Protein AF-A0A840WZZ6-F1 (afdb_monomer_lite)

Structure (mmCIF, N/CA/C/O backbone):
data_AF-A0A840WZZ6-F1
#
_entry.id   AF-A0A840WZZ6-F1
#
loop_
_atom_site.group_PDB
_atom_site.id
_atom_site.type_symbol
_atom_site.label_atom_id
_atom_site.label_alt_id
_atom_site.label_comp_id
_atom_site.label_asym_id
_atom_site.label_entity_id
_atom_site.label_seq_id
_atom_site.pdbx_PDB_ins_code
_atom_site.Cartn_x
_atom_site.Cartn_y
_atom_site.Cartn_z
_atom_site.occupancy
_atom_site.B_iso_or_equiv
_atom_site.auth_seq_id
_atom_site.auth_comp_id
_atom_site.auth_asym_id
_atom_site.auth_atom_id
_atom_site.pdbx_PDB_model_num
ATOM 1 N N . MET A 1 1 ? -22.342 4.641 17.882 1.00 60.53 1 MET A N 1
ATOM 2 C CA . MET A 1 1 ? -21.118 5.441 18.115 1.00 60.53 1 MET A CA 1
ATOM 3 C C . MET A 1 1 ? -20.345 5.524 16.811 1.00 60.53 1 MET A C 1
ATOM 5 O O . MET A 1 1 ? -20.155 4.490 16.187 1.00 60.53 1 MET A O 1
ATOM 9 N N . GLN A 1 2 ? -19.952 6.720 16.372 1.00 75.56 2 GLN A N 1
ATOM 10 C CA . GLN A 1 2 ? -19.133 6.899 15.170 1.00 75.56 2 GLN A CA 1
ATOM 11 C C . GLN A 1 2 ? -17.660 6.870 15.595 1.00 75.56 2 GLN A C 1
ATOM 13 O O . GLN A 1 2 ? -17.211 7.751 16.327 1.00 75.56 2 GLN A O 1
ATOM 18 N N . GLN A 1 3 ? -16.930 5.826 15.207 1.00 79.06 3 GLN A N 1
ATOM 19 C CA . GLN A 1 3 ? -15.506 5.703 15.514 1.00 79.06 3 GLN A CA 1
ATOM 20 C C . GLN A 1 3 ? -14.710 6.620 14.581 1.00 79.06 3 GLN A C 1
ATOM 22 O O . GLN A 1 3 ? -14.857 6.545 13.360 1.00 79.06 3 GLN A O 1
ATOM 27 N N . LYS A 1 4 ? -13.891 7.507 15.155 1.00 89.38 4 LYS A N 1
ATOM 28 C CA . LYS A 1 4 ? -12.981 8.372 14.396 1.00 89.38 4 LYS A CA 1
ATOM 29 C C . LYS A 1 4 ? -11.663 7.639 14.157 1.00 89.38 4 LYS A C 1
ATOM 31 O O . LYS A 1 4 ? -11.189 6.905 15.022 1.00 89.38 4 LYS A O 1
ATOM 36 N N . TRP A 1 5 ? -11.081 7.855 12.985 1.00 92.62 5 TRP A N 1
ATOM 37 C CA . TRP A 1 5 ? -9.845 7.213 12.549 1.00 92.62 5 TRP A CA 1
ATOM 38 C C . TRP A 1 5 ? -8.819 8.271 12.171 1.00 92.62 5 TRP A C 1
ATOM 40 O O . TRP A 1 5 ? -9.166 9.286 11.566 1.00 92.62 5 TRP A O 1
ATOM 50 N N . GLU A 1 6 ? -7.565 8.008 12.509 1.00 93.75 6 GLU A N 1
ATOM 51 C CA . GLU A 1 6 ? -6.417 8.727 11.975 1.00 93.75 6 GLU A CA 1
ATOM 52 C C . GLU A 1 6 ? -5.815 7.915 10.827 1.00 93.75 6 GLU A C 1
ATOM 54 O O . GLU A 1 6 ? -5.742 6.686 10.912 1.00 93.75 6 GLU A O 1
ATOM 59 N N . TYR A 1 7 ? -5.384 8.602 9.769 1.00 92.50 7 TYR A N 1
ATOM 60 C CA . TYR A 1 7 ? -4.764 7.992 8.597 1.00 92.50 7 TYR A CA 1
ATOM 61 C C . TYR A 1 7 ? -3.348 8.517 8.406 1.00 92.50 7 TYR A C 1
ATOM 63 O O . TYR A 1 7 ? -3.088 9.708 8.562 1.00 92.50 7 TYR A O 1
ATOM 71 N N . LEU A 1 8 ? -2.452 7.619 8.015 1.00 91.00 8 LEU A N 1
ATOM 72 C CA . LEU A 1 8 ? -1.054 7.910 7.734 1.00 91.00 8 LEU A CA 1
ATOM 73 C C . LEU A 1 8 ? -0.702 7.355 6.357 1.00 91.00 8 LEU A C 1
ATOM 75 O O . LEU A 1 8 ? -1.031 6.214 6.038 1.00 91.00 8 LEU A O 1
ATOM 79 N N . ILE A 1 9 ? -0.032 8.172 5.548 1.00 90.25 9 ILE A N 1
ATOM 80 C CA . ILE A 1 9 ? 0.450 7.792 4.221 1.00 90.25 9 ILE A CA 1
ATOM 81 C C . ILE A 1 9 ? 1.970 7.876 4.245 1.00 90.25 9 ILE A C 1
ATOM 83 O O . ILE A 1 9 ? 2.521 8.946 4.497 1.00 90.25 9 ILE A O 1
ATOM 87 N N . GLU A 1 10 ? 2.637 6.767 3.950 1.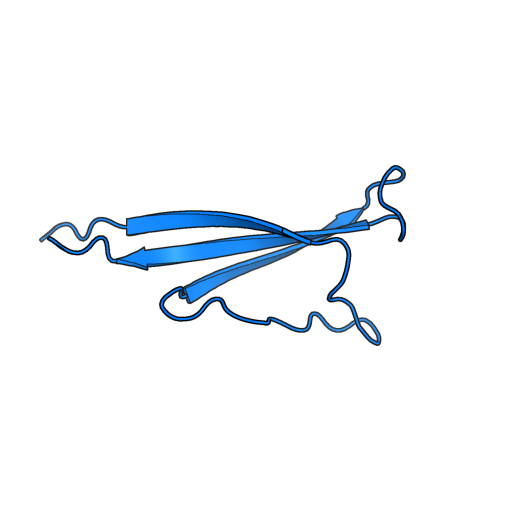00 87.31 10 GLU A N 1
ATOM 88 C CA . GLU A 1 10 ? 4.096 6.697 3.882 1.00 87.31 10 GLU A CA 1
ATOM 89 C C . GLU A 1 10 ? 4.554 6.349 2.461 1.00 87.31 10 GLU A C 1
ATOM 91 O O . GLU A 1 10 ? 3.915 5.565 1.752 1.00 87.31 10 GLU A O 1
ATOM 96 N N . LYS A 1 11 ? 5.667 6.964 2.045 1.00 86.25 11 LYS A N 1
ATOM 97 C CA . LYS A 1 11 ? 6.396 6.655 0.810 1.00 86.25 11 LYS A CA 1
ATOM 98 C C . LYS A 1 11 ? 7.769 6.121 1.203 1.00 86.25 11 LYS A C 1
ATOM 100 O O . LYS A 1 11 ? 8.507 6.824 1.889 1.00 86.25 11 LYS A O 1
ATOM 105 N N . ARG A 1 12 ? 8.111 4.916 0.748 1.00 82.38 12 ARG A N 1
ATOM 106 C CA . ARG A 1 12 ? 9.433 4.305 0.958 1.00 82.38 12 ARG A CA 1
ATOM 107 C C . ARG A 1 12 ? 10.048 3.863 -0.366 1.00 82.38 12 ARG A C 1
ATOM 109 O O . ARG A 1 12 ? 9.331 3.430 -1.266 1.00 82.38 12 ARG A O 1
ATOM 116 N N . GLU A 1 13 ? 11.360 4.024 -0.504 1.00 76.25 13 GLU A N 1
ATOM 117 C CA . GLU A 1 13 ? 12.098 3.641 -1.720 1.00 76.25 13 GLU A CA 1
ATOM 118 C C . GLU A 1 13 ? 12.444 2.144 -1.755 1.00 76.25 13 GLU A C 1
ATOM 120 O O . GLU A 1 13 ? 12.781 1.607 -2.813 1.00 76.25 13 GLU A O 1
ATOM 125 N N . ASP A 1 14 ? 12.344 1.468 -0.609 1.00 68.00 14 ASP A N 1
ATOM 126 C CA . ASP A 1 14 ? 12.724 0.080 -0.389 1.00 68.00 14 ASP A CA 1
ATOM 127 C C . ASP A 1 14 ? 11.636 -0.715 0.359 1.00 68.00 14 ASP A C 1
ATOM 129 O O . ASP A 1 14 ? 10.861 -0.205 1.168 1.00 68.00 14 ASP A O 1
ATOM 133 N N . GLY A 1 15 ? 11.523 -2.002 0.024 1.00 63.12 15 GLY A N 1
ATOM 134 C CA . GLY A 1 15 ? 10.526 -2.910 0.603 1.00 63.12 15 GLY A CA 1
ATOM 135 C C . GLY A 1 15 ? 9.916 -3.903 -0.383 1.00 63.12 15 GLY A C 1
ATOM 136 O O . GLY A 1 15 ? 9.113 -4.731 0.037 1.00 63.12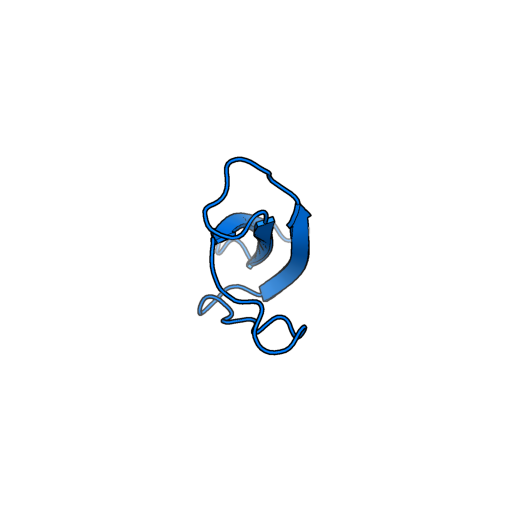 15 GLY A O 1
ATOM 137 N N . VAL A 1 16 ? 10.283 -3.840 -1.668 1.00 65.00 16 VAL A N 1
ATOM 138 C CA . VAL A 1 16 ? 10.072 -4.938 -2.617 1.00 65.00 16 VAL A CA 1
ATOM 139 C C . VAL A 1 16 ? 11.351 -5.762 -2.619 1.00 65.00 16 VAL A C 1
ATOM 141 O O . VAL A 1 16 ? 12.388 -5.293 -3.082 1.00 65.00 16 VAL A O 1
ATOM 144 N N . GLN A 1 17 ? 11.288 -6.974 -2.079 1.00 64.56 17 GLN A N 1
ATOM 145 C CA . GLN A 1 17 ? 12.380 -7.941 -2.157 1.00 64.56 17 GLN A CA 1
ATOM 146 C C . GLN A 1 17 ? 11.848 -9.187 -2.860 1.00 64.56 17 GLN A C 1
ATOM 148 O O . GLN A 1 17 ? 10.791 -9.691 -2.485 1.00 64.56 17 GLN A O 1
ATOM 153 N N . ASP A 1 18 ? 12.537 -9.641 -3.908 1.00 66.00 18 ASP A N 1
ATOM 154 C CA . ASP A 1 18 ? 12.140 -10.808 -4.713 1.00 66.00 18 ASP A CA 1
ATOM 155 C C . ASP A 1 18 ? 10.690 -10.723 -5.237 1.00 66.00 18 ASP A C 1
ATOM 157 O O . ASP A 1 18 ? 9.927 -11.685 -5.205 1.00 66.00 18 ASP A O 1
ATOM 161 N N . GLY A 1 19 ? 10.270 -9.523 -5.661 1.00 63.59 19 GLY A N 1
ATOM 162 C CA . GLY A 1 19 ? 8.909 -9.259 -6.151 1.00 63.59 19 GLY A CA 1
ATOM 163 C C . GLY A 1 19 ? 7.824 -9.246 -5.068 1.00 63.59 19 GLY A C 1
ATOM 164 O O . GLY A 1 19 ? 6.657 -9.016 -5.379 1.00 63.59 19 GLY A O 1
ATOM 165 N N . THR A 1 20 ? 8.193 -9.446 -3.801 1.00 63.41 20 THR A N 1
ATOM 166 C CA . THR A 1 20 ? 7.265 -9.479 -2.668 1.00 63.41 20 THR A CA 1
ATOM 167 C C . THR A 1 20 ? 7.374 -8.201 -1.846 1.00 63.41 20 THR A C 1
ATOM 169 O O . THR A 1 20 ? 8.466 -7.767 -1.472 1.00 63.41 20 THR A O 1
ATOM 172 N N . LEU A 1 21 ? 6.223 -7.605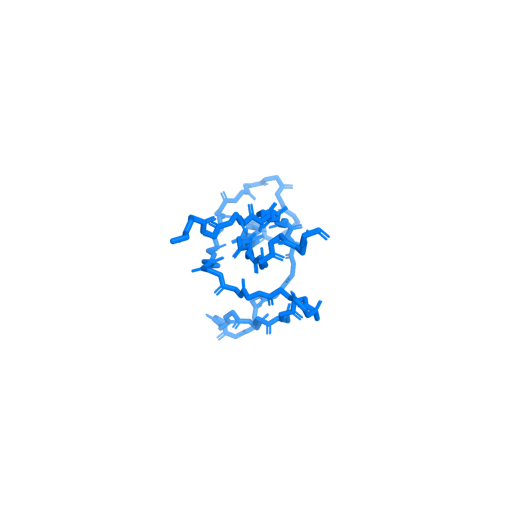 -1.531 1.00 69.25 21 LEU A N 1
ATOM 173 C CA . LEU A 1 21 ? 6.128 -6.498 -0.587 1.00 69.25 21 LEU A CA 1
ATOM 174 C C . LEU A 1 21 ? 6.381 -7.012 0.831 1.00 69.25 21 LEU A C 1
ATOM 176 O O . LEU A 1 21 ? 5.608 -7.801 1.371 1.00 69.25 21 LEU A O 1
ATOM 180 N N . ARG A 1 22 ? 7.466 -6.553 1.452 1.00 65.69 22 ARG A N 1
ATOM 181 C CA . ARG A 1 22 ? 7.699 -6.753 2.881 1.00 65.69 22 ARG A CA 1
ATOM 182 C C . ARG A 1 22 ? 7.031 -5.625 3.645 1.00 65.69 22 ARG A C 1
ATOM 184 O O . ARG A 1 22 ? 7.581 -4.533 3.771 1.00 65.69 22 ARG A O 1
ATOM 191 N N . THR A 1 23 ? 5.840 -5.895 4.161 1.00 63.22 23 THR A N 1
ATOM 192 C CA . THR A 1 23 ? 5.142 -4.958 5.035 1.00 63.22 23 THR A CA 1
ATOM 193 C C . THR A 1 23 ? 5.824 -4.926 6.402 1.00 63.22 23 THR A C 1
ATOM 195 O O . THR A 1 23 ? 5.648 -5.829 7.217 1.00 63.22 23 THR A O 1
ATOM 198 N N . MET A 1 24 ? 6.579 -3.866 6.690 1.00 64.19 24 MET A N 1
ATOM 199 C CA . MET A 1 24 ? 6.898 -3.511 8.073 1.00 64.19 24 MET A CA 1
ATOM 200 C C . MET A 1 24 ? 5.778 -2.606 8.574 1.00 64.19 24 MET A C 1
ATOM 202 O O . MET A 1 24 ? 5.769 -1.404 8.318 1.00 64.19 24 MET A O 1
ATOM 206 N N . GLY A 1 25 ? 4.771 -3.208 9.206 1.00 66.06 25 GLY A N 1
ATOM 207 C CA . GLY A 1 25 ? 3.689 -2.449 9.825 1.00 66.06 25 GLY A CA 1
ATOM 208 C C . GLY A 1 25 ? 4.243 -1.492 10.880 1.00 66.06 25 GLY A C 1
ATOM 209 O O . GLY A 1 25 ? 5.153 -1.843 11.632 1.00 66.06 25 GLY A O 1
ATOM 210 N N . ARG A 1 26 ? 3.694 -0.279 10.954 1.00 74.50 26 ARG A N 1
ATOM 211 C CA . ARG A 1 26 ? 4.045 0.663 12.018 1.00 74.50 26 ARG A CA 1
ATOM 212 C C . ARG A 1 26 ? 3.324 0.249 13.301 1.00 74.50 26 ARG A C 1
ATOM 214 O O . ARG A 1 26 ? 2.116 0.036 13.293 1.00 74.50 26 ARG A O 1
ATOM 221 N N . GLN A 1 27 ? 4.048 0.124 14.412 1.00 82.44 27 GLN A N 1
ATOM 222 C CA . GLN A 1 27 ? 3.453 -0.305 15.681 1.00 82.44 27 GLN A CA 1
ATOM 223 C C . GLN A 1 27 ? 2.272 0.602 16.070 1.00 82.44 27 GLN A C 1
ATOM 225 O O . GLN A 1 27 ? 2.389 1.828 16.065 1.00 82.44 27 GLN A O 1
ATOM 230 N N . GLY A 1 28 ? 1.128 -0.008 16.394 1.00 86.06 28 GLY A N 1
ATOM 231 C CA . GLY A 1 28 ? -0.108 0.712 16.723 1.00 86.06 28 GLY A CA 1
ATOM 232 C C . GLY A 1 28 ? -0.888 1.247 15.515 1.00 86.06 28 GLY A C 1
ATOM 233 O O . GLY A 1 28 ? -1.875 1.952 15.710 1.00 86.06 28 GLY A O 1
ATOM 234 N N . TRP A 1 29 ? -0.469 0.913 14.292 1.00 91.06 29 TRP A N 1
ATOM 235 C CA . TRP A 1 29 ? -1.160 1.237 13.049 1.00 91.06 29 TRP A CA 1
ATOM 236 C C . TRP A 1 29 ? -1.500 -0.036 12.267 1.00 91.06 29 TRP A C 1
ATOM 238 O O . TRP A 1 29 ? -0.683 -0.943 12.126 1.00 91.06 29 TRP A O 1
ATOM 248 N N . GLU A 1 30 ? -2.711 -0.089 11.730 1.00 89.44 30 GLU A N 1
ATOM 249 C CA . GLU A 1 30 ? -3.186 -1.164 10.862 1.00 89.44 30 GLU A CA 1
ATOM 250 C C . GLU A 1 30 ? -2.907 -0.796 9.401 1.00 89.44 30 GLU A C 1
ATOM 252 O O . GLU A 1 30 ? -3.273 0.298 8.958 1.00 89.44 30 GLU A O 1
ATOM 257 N N . LEU A 1 31 ? -2.270 -1.695 8.642 1.00 89.06 31 LEU A N 1
ATOM 258 C CA . LEU A 1 31 ? -2.098 -1.511 7.200 1.00 89.06 31 LEU A CA 1
ATOM 259 C C . LEU A 1 31 ? -3.455 -1.652 6.499 1.00 89.06 31 LEU A C 1
ATOM 261 O O . LEU A 1 31 ? -4.132 -2.664 6.642 1.00 89.06 31 LEU A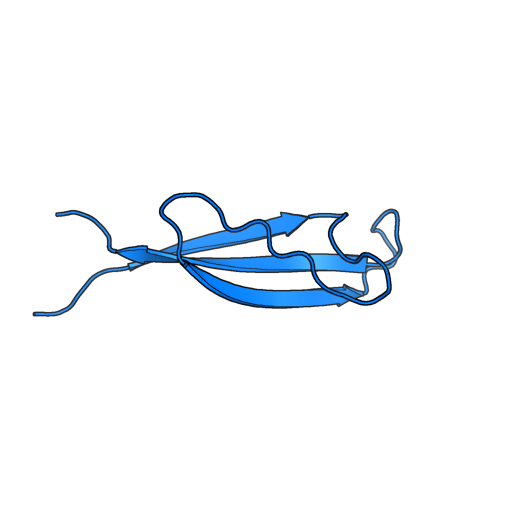 O 1
ATOM 265 N N . VAL A 1 32 ? -3.815 -0.652 5.697 1.00 90.62 32 VAL A N 1
ATOM 266 C CA . VAL A 1 32 ? -5.039 -0.640 4.883 1.00 90.62 32 VAL A CA 1
ATOM 267 C C . VAL A 1 32 ? -4.738 -0.999 3.433 1.00 90.62 32 VAL A C 1
ATOM 269 O O . VAL A 1 32 ? -5.481 -1.749 2.807 1.00 90.62 32 VAL A O 1
ATOM 272 N N . SER A 1 33 ? -3.668 -0.433 2.878 1.00 88.94 33 SER A N 1
ATOM 273 C CA . SER A 1 33 ? -3.282 -0.648 1.486 1.00 88.94 33 SER A CA 1
ATOM 274 C C . SER A 1 33 ? -1.790 -0.417 1.313 1.00 88.94 33 SER A C 1
ATOM 276 O O . SER A 1 33 ? -1.223 0.481 1.931 1.00 88.94 33 SER A O 1
ATOM 278 N N . GLU A 1 34 ? -1.163 -1.208 0.454 1.00 88.06 34 GLU A N 1
ATOM 279 C CA . GLU A 1 34 ? 0.227 -1.045 0.057 1.00 88.06 34 GLU A CA 1
ATOM 280 C C . GLU A 1 34 ? 0.333 -1.291 -1.446 1.00 88.06 34 GLU A C 1
ATOM 282 O O . GLU A 1 34 ? -0.174 -2.295 -1.948 1.00 88.06 34 GLU A O 1
ATOM 287 N N . VAL A 1 35 ? 0.948 -0.359 -2.174 1.00 87.75 35 VAL A N 1
ATOM 288 C CA . VAL A 1 35 ? 1.083 -0.436 -3.633 1.00 87.75 35 VAL A CA 1
ATOM 289 C C . VAL A 1 35 ? 2.478 -0.025 -4.077 1.00 87.75 35 VAL A C 1
ATOM 291 O O . VAL A 1 35 ? 3.093 0.868 -3.493 1.00 87.75 35 VAL A O 1
ATOM 294 N N . VAL A 1 36 ? 2.959 -0.648 -5.151 1.00 88.25 36 VAL A N 1
ATOM 295 C CA . VAL A 1 36 ? 4.171 -0.225 -5.856 1.00 88.25 36 VAL A CA 1
ATOM 296 C C . VAL A 1 36 ? 3.779 0.807 -6.906 1.00 88.25 36 VAL A C 1
ATOM 298 O O . VAL A 1 36 ? 2.903 0.560 -7.732 1.00 88.25 36 VAL A O 1
ATOM 301 N N . VAL A 1 37 ? 4.424 1.966 -6.873 1.00 89.19 37 VAL A N 1
ATOM 302 C CA . VAL A 1 37 ? 4.204 3.062 -7.815 1.00 89.19 37 VAL A CA 1
ATOM 303 C C . VAL A 1 37 ? 5.467 3.243 -8.641 1.00 89.19 37 VAL A C 1
ATOM 305 O O . VAL A 1 37 ? 6.517 3.586 -8.097 1.00 89.19 37 VAL A O 1
ATOM 308 N N . SER A 1 38 ? 5.370 3.019 -9.951 1.00 89.88 38 SER A N 1
ATOM 309 C CA . SER A 1 38 ? 6.453 3.324 -10.886 1.00 89.88 38 SER A CA 1
ATOM 310 C C . SER A 1 38 ? 6.729 4.826 -10.885 1.00 89.88 38 SER A C 1
ATOM 312 O O . SER A 1 38 ? 5.825 5.637 -11.082 1.00 89.88 38 SER A O 1
ATOM 314 N N . ASP A 1 39 ? 7.984 5.194 -10.657 1.00 89.62 39 ASP A N 1
ATOM 315 C CA . ASP A 1 39 ? 8.438 6.577 -10.598 1.00 89.62 39 ASP A CA 1
ATOM 316 C C . ASP A 1 39 ? 9.857 6.637 -11.172 1.00 89.62 39 ASP A C 1
ATOM 318 O O . ASP A 1 39 ? 10.799 6.191 -10.513 1.00 89.62 39 ASP A O 1
ATOM 322 N N . PRO A 1 40 ? 10.042 7.183 -12.386 1.00 89.12 40 PRO A N 1
ATOM 323 C CA . PRO A 1 40 ? 11.351 7.234 -13.032 1.00 89.12 40 PRO A CA 1
ATOM 324 C C . PRO A 1 40 ? 12.350 8.134 -12.292 1.00 89.12 40 PRO A C 1
ATOM 326 O O . PRO A 1 40 ? 13.533 8.116 -12.614 1.00 89.12 40 PRO A O 1
ATOM 329 N N . ARG A 1 41 ? 11.894 8.935 -11.319 1.00 89.62 41 ARG A N 1
ATOM 330 C CA . ARG A 1 41 ? 12.758 9.764 -10.468 1.00 89.62 41 ARG A CA 1
ATOM 331 C C . ARG A 1 41 ? 13.181 9.051 -9.188 1.00 89.62 41 ARG A C 1
ATOM 333 O O . ARG A 1 41 ? 14.098 9.522 -8.522 1.00 89.62 41 ARG A O 1
ATOM 340 N N . ALA A 1 42 ? 12.515 7.958 -8.819 1.00 85.94 42 ALA A N 1
ATOM 341 C CA . ALA A 1 42 ? 12.907 7.164 -7.666 1.00 85.94 42 ALA A CA 1
ATOM 342 C C . ALA A 1 42 ? 14.179 6.372 -7.984 1.00 85.94 42 ALA A C 1
ATOM 344 O O . ALA A 1 42 ? 14.358 5.887 -9.102 1.00 85.94 42 ALA A O 1
ATOM 345 N N . LYS A 1 43 ? 15.040 6.184 -6.980 1.00 83.69 43 LYS A N 1
ATOM 346 C CA . LYS A 1 43 ? 16.335 5.500 -7.127 1.00 83.69 43 LYS A CA 1
ATOM 347 C C . LYS A 1 43 ? 16.228 4.120 -7.795 1.00 83.69 43 LYS A C 1
ATOM 349 O O . LYS A 1 43 ? 17.095 3.751 -8.579 1.00 83.69 43 LYS A O 1
ATOM 354 N N . ASN A 1 44 ? 15.145 3.395 -7.514 1.00 81.62 44 ASN A N 1
ATOM 355 C CA . ASN A 1 44 ? 14.886 2.044 -8.022 1.00 81.62 44 ASN A CA 1
ATOM 356 C C . ASN A 1 44 ? 13.834 2.012 -9.155 1.00 81.62 44 ASN A C 1
ATOM 358 O O . ASN A 1 44 ? 13.274 0.957 -9.454 1.00 81.62 44 ASN A O 1
ATOM 362 N N . GLY A 1 45 ? 13.493 3.165 -9.745 1.00 87.75 45 GLY A N 1
ATOM 363 C CA . GLY A 1 45 ? 12.433 3.300 -10.758 1.00 87.75 45 GLY A CA 1
ATOM 364 C C . GLY A 1 45 ? 11.005 3.144 -10.216 1.00 87.75 45 GLY A C 1
ATOM 365 O O . GLY A 1 45 ? 10.035 3.169 -10.976 1.00 87.75 45 GLY A O 1
ATOM 366 N N . HIS A 1 46 ? 10.860 2.969 -8.903 1.00 87.12 46 HIS A N 1
ATOM 367 C CA . HIS A 1 46 ? 9.589 2.878 -8.201 1.00 87.12 46 HIS A CA 1
ATOM 368 C C . HIS A 1 46 ? 9.743 3.282 -6.732 1.00 87.12 46 HIS A C 1
ATOM 370 O O . HIS A 1 46 ? 10.850 3.346 -6.198 1.00 87.12 46 HIS A O 1
ATOM 376 N N . PHE A 1 47 ? 8.612 3.510 -6.074 1.00 87.56 47 PHE A N 1
ATOM 377 C CA . PHE A 1 47 ? 8.499 3.586 -4.622 1.00 87.56 47 PHE A CA 1
ATOM 378 C C . PHE A 1 47 ? 7.276 2.797 -4.158 1.00 87.56 47 PHE A C 1
ATOM 380 O O . PHE A 1 47 ? 6.372 2.507 -4.940 1.00 87.56 47 PHE A O 1
ATOM 387 N N . ILE A 1 48 ? 7.222 2.474 -2.875 1.00 87.31 48 ILE A N 1
ATOM 388 C CA . ILE A 1 48 ? 6.045 1.874 -2.252 1.00 87.31 48 ILE A CA 1
ATOM 389 C C . ILE A 1 48 ? 5.263 2.974 -1.555 1.00 87.31 48 ILE A C 1
ATOM 391 O O . ILE A 1 48 ? 5.837 3.785 -0.823 1.00 87.31 48 ILE A O 1
ATOM 395 N N . ARG A 1 49 ? 3.951 2.995 -1.779 1.00 89.19 49 ARG A N 1
ATOM 396 C CA . ARG A 1 49 ? 3.013 3.830 -1.036 1.00 89.19 49 ARG A CA 1
ATOM 397 C C . ARG A 1 49 ? 2.184 2.947 -0.117 1.00 89.19 49 ARG A C 1
ATOM 399 O O . ARG A 1 49 ? 1.457 2.081 -0.602 1.00 89.19 49 ARG A O 1
ATOM 406 N N . SER A 1 50 ? 2.250 3.221 1.177 1.00 89.19 50 SER A N 1
ATOM 407 C CA . SER A 1 50 ? 1.499 2.496 2.202 1.00 89.19 50 SER A CA 1
ATOM 408 C C . SER A 1 50 ? 0.507 3.439 2.8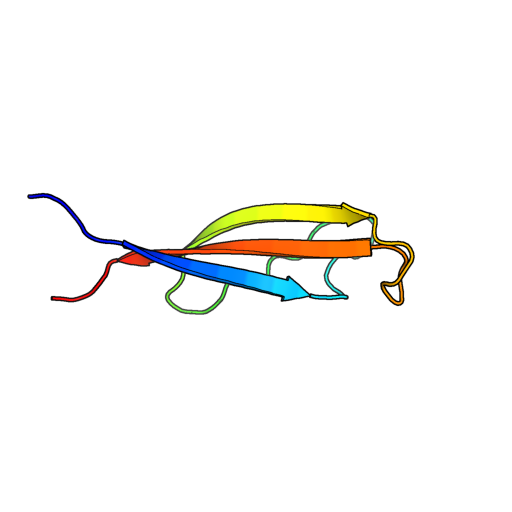73 1.00 89.19 50 SER A C 1
ATOM 410 O O . SER A 1 50 ? 0.826 4.595 3.162 1.00 89.19 50 SER A O 1
ATOM 412 N N . VAL A 1 51 ? -0.710 2.955 3.097 1.00 90.94 51 VAL A N 1
ATOM 413 C CA . VAL A 1 51 ? -1.769 3.651 3.826 1.00 90.94 51 VAL A CA 1
ATOM 414 C C . VAL A 1 51 ? -2.059 2.860 5.082 1.00 90.94 51 VAL A C 1
ATOM 416 O O . VAL A 1 51 ? -2.392 1.676 5.014 1.00 90.94 51 VAL A O 1
ATOM 419 N N . PHE A 1 52 ? -1.977 3.536 6.216 1.00 92.00 52 PHE A N 1
ATOM 420 C CA . PHE A 1 52 ? -2.284 2.975 7.515 1.00 92.00 52 PHE A CA 1
ATOM 421 C C . PHE A 1 52 ? -3.441 3.718 8.169 1.00 92.00 52 PHE A C 1
ATOM 423 O O . PHE A 1 52 ? -3.673 4.897 7.889 1.00 92.00 52 PHE A O 1
ATOM 430 N N . LYS A 1 53 ? -4.132 3.040 9.084 1.00 93.25 53 LYS A N 1
ATOM 431 C CA . LYS A 1 53 ? -5.130 3.652 9.961 1.00 93.25 53 LYS A CA 1
ATOM 432 C C . LYS A 1 53 ? -4.898 3.253 11.414 1.00 93.25 53 LYS A C 1
ATOM 434 O O . LYS A 1 53 ? -4.380 2.174 11.694 1.00 93.25 53 LYS A O 1
ATOM 439 N N . ARG A 1 54 ? -5.340 4.091 12.343 1.00 93.06 54 ARG A N 1
ATOM 440 C CA . ARG A 1 54 ? -5.492 3.722 13.756 1.00 93.06 54 ARG A CA 1
ATOM 441 C C . ARG A 1 54 ? -6.725 4.401 14.351 1.00 93.06 54 ARG A C 1
ATOM 443 O O . ARG A 1 54 ? -7.121 5.460 13.854 1.00 93.06 54 ARG A O 1
ATOM 450 N N . PRO A 1 55 ? -7.362 3.815 15.375 1.00 92.19 55 PRO A N 1
ATOM 451 C CA . PRO A 1 55 ? -8.463 4.479 16.053 1.00 92.19 55 PRO A CA 1
ATOM 452 C C . PRO A 1 55 ? -7.953 5.763 16.711 1.00 92.19 55 PRO A C 1
ATOM 454 O O . PRO A 1 55 ? -6.907 5.763 17.363 1.00 92.19 55 PRO A O 1
ATOM 457 N N . 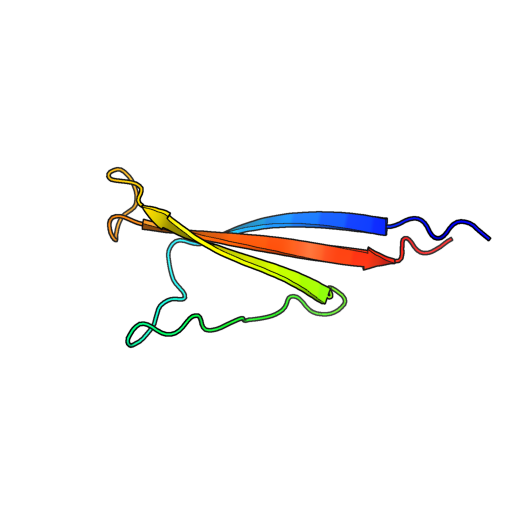LEU A 1 56 ? -8.692 6.857 16.533 1.00 87.19 56 LEU A N 1
ATOM 458 C CA . LEU A 1 56 ? -8.418 8.090 17.255 1.00 87.19 56 LEU A CA 1
ATOM 459 C C . LEU A 1 56 ? -8.842 7.861 18.709 1.00 87.19 56 LEU A C 1
ATOM 461 O O . LEU A 1 56 ? -10.022 7.614 18.973 1.00 87.19 56 LEU A O 1
ATOM 465 N N . LEU A 1 57 ? -7.876 7.867 19.628 1.00 78.31 57 LEU A N 1
ATOM 466 C CA . LEU A 1 57 ? -8.183 7.760 21.050 1.00 78.31 57 LEU A CA 1
ATOM 467 C C . LEU A 1 57 ? -8.988 9.003 21.487 1.00 78.31 57 LEU A C 1
ATOM 469 O O . LEU A 1 57 ? -8.721 10.086 20.957 1.00 78.31 57 LEU A O 1
ATOM 473 N N . PRO A 1 58 ? -9.992 8.841 22.371 1.00 66.00 58 PRO A N 1
ATOM 474 C CA . PRO A 1 58 ? -10.762 9.951 22.931 1.00 66.00 58 PRO A CA 1
ATOM 475 C C . PRO A 1 58 ? -9.900 11.010 23.617 1.00 66.00 58 PRO A C 1
ATOM 477 O O . PRO A 1 58 ? -8.874 10.629 24.226 1.00 66.00 58 PRO A O 1
#

Foldseek 3Di:
DDWDKDKDKDKALDQQDPNDGDDPDDPQKAWDDKDWAQDCPRPVRIIIITMIMHTDDD

Organism: NCBI:txid179819

pLDDT: mean 81.98, std 10.53, range [60.53, 93.75]

Sequence (58 aa):
MQQKWEYLIEKREDGVQDGTLRTMGRQGWELVSEVVVSDPRAKNGHFIRSVFKRPLLP

Radius of gyration: 13.68 Å; chains: 1; bounding box: 38×21×36 Å

Secondary structure (DSSP, 8-state):
----EEEEEEEES--EETTEE---PPTT-EEEEEEEEE-TTSTTSEEEEEEEEEE---